Protein AF-A0A2N5ZV56-F1 (afdb_monomer)

Foldseek 3Di:
DDKAFDQVQPQLQAQQPVCVVPPQNQWADPDGRGTIDGNPVRDPQPCSSVVVGVRIDDD

Solvent-accessible surface area (backbone atoms only — not comparable to full-atom values): 3568 Å² total; per-residue (Å²): 107,45,73,45,73,43,60,93,64,44,83,38,78,47,67,63,71,45,38,81,66,36,92,66,64,20,42,46,58,93,48,50,56,43,65,62,47,74,43,67,94,55,47,83,44,83,57,67,47,45,79,70,39,83,28,32,42,86,92

Mean predicted aligned error: 2.11 Å

Sequence (59 aa):
MKIVVNEAYCPQNHNCPATRMCPVGAIEQKSPFVAPSINYEKCTGCGLCTGVCRTFAKA

Structure (mmCIF, N/CA/C/O backbone):
data_AF-A0A2N5ZV56-F1
#
_entry.id   AF-A0A2N5ZV56-F1
#
loop_
_atom_site.group_PDB
_atom_site.id
_atom_site.type_symbol
_atom_site.label_atom_id
_atom_site.label_alt_id
_atom_site.label_comp_id
_atom_site.label_asym_id
_atom_site.label_entity_id
_atom_site.label_seq_id
_atom_site.pdbx_PDB_ins_code
_atom_site.Cartn_x
_atom_site.Cartn_y
_atom_site.Cartn_z
_atom_site.occupancy
_atom_site.B_iso_or_equiv
_atom_site.auth_seq_id
_atom_site.auth_comp_id
_atom_site.auth_asym_id
_atom_site.auth_atom_id
_atom_site.pdbx_PDB_model_num
ATOM 1 N N . MET A 1 1 ? -9.925 -4.764 11.364 1.00 83.88 1 MET A N 1
ATOM 2 C CA . MET A 1 1 ? -9.233 -5.615 10.369 1.00 83.88 1 MET A CA 1
ATOM 3 C C . MET A 1 1 ? -8.017 -4.865 9.869 1.00 83.88 1 MET A C 1
ATOM 5 O O . MET A 1 1 ? -8.162 -3.683 9.567 1.00 83.88 1 MET A O 1
ATOM 9 N N . LYS A 1 2 ? -6.841 -5.499 9.815 1.00 93.25 2 LYS A N 1
ATOM 10 C CA . LYS A 1 2 ? -5.613 -4.851 9.347 1.00 93.25 2 LYS A CA 1
ATOM 11 C C . LYS A 1 2 ? -5.343 -5.280 7.906 1.00 93.25 2 LYS A C 1
ATOM 13 O O . LYS A 1 2 ? -5.552 -6.431 7.548 1.00 93.25 2 LYS A O 1
ATOM 18 N N . ILE A 1 3 ? -4.918 -4.350 7.057 1.00 97.19 3 ILE A N 1
ATOM 19 C CA . ILE A 1 3 ? -4.417 -4.686 5.719 1.00 97.19 3 ILE A CA 1
ATOM 20 C C . ILE A 1 3 ? -2.901 -4.601 5.764 1.00 97.19 3 ILE A C 1
ATOM 22 O O . ILE A 1 3 ? -2.370 -3.617 6.263 1.00 97.19 3 ILE A O 1
ATOM 26 N N . VAL A 1 4 ? -2.214 -5.612 5.249 1.00 97.06 4 VAL A N 1
ATOM 27 C CA . VAL A 1 4 ? -0.753 -5.642 5.147 1.00 97.06 4 VAL A CA 1
ATOM 28 C C . VAL A 1 4 ? -0.324 -5.621 3.687 1.00 97.06 4 VAL A C 1
ATOM 30 O O . VAL A 1 4 ? -1.052 -6.084 2.807 1.00 97.06 4 VAL A O 1
ATOM 33 N N . VAL A 1 5 ? 0.866 -5.078 3.443 1.00 97.06 5 VAL A N 1
ATOM 34 C CA . VAL A 1 5 ? 1.534 -5.095 2.141 1.00 97.06 5 VAL A CA 1
ATOM 35 C C . VAL A 1 5 ? 2.596 -6.185 2.165 1.00 97.06 5 VAL A C 1
ATOM 37 O O . VAL A 1 5 ? 3.487 -6.159 3.008 1.00 97.06 5 VAL A O 1
ATOM 40 N N . ASN A 1 6 ? 2.505 -7.136 1.240 1.00 96.69 6 ASN A N 1
ATOM 41 C CA . ASN A 1 6 ? 3.553 -8.113 0.992 1.00 96.69 6 ASN A CA 1
ATOM 42 C C . ASN A 1 6 ? 4.385 -7.674 -0.216 1.00 96.69 6 ASN A C 1
ATOM 44 O O . ASN A 1 6 ? 4.006 -7.903 -1.368 1.00 96.69 6 ASN A O 1
ATOM 48 N N . GLU A 1 7 ? 5.526 -7.044 0.057 1.00 95.62 7 GLU A N 1
ATOM 49 C CA . GLU A 1 7 ? 6.426 -6.516 -0.972 1.00 95.62 7 GLU A CA 1
ATOM 50 C C . GLU A 1 7 ? 6.945 -7.596 -1.927 1.00 95.62 7 GLU A C 1
ATOM 52 O O . GLU A 1 7 ? 7.165 -7.299 -3.097 1.00 95.62 7 GLU A O 1
ATOM 57 N N . ALA A 1 8 ? 7.029 -8.862 -1.496 1.00 96.44 8 ALA A N 1
ATOM 58 C CA . ALA A 1 8 ? 7.458 -9.968 -2.355 1.00 96.44 8 ALA A CA 1
ATOM 59 C C . ALA A 1 8 ? 6.504 -10.225 -3.537 1.00 96.44 8 ALA A C 1
ATOM 61 O O . ALA A 1 8 ? 6.886 -10.863 -4.516 1.00 96.44 8 ALA A O 1
ATOM 62 N N . TYR A 1 9 ? 5.261 -9.739 -3.464 1.00 96.62 9 TYR A N 1
ATOM 63 C CA . TYR A 1 9 ? 4.304 -9.806 -4.570 1.00 96.62 9 TYR A CA 1
ATOM 64 C C . TYR A 1 9 ? 4.232 -8.521 -5.396 1.00 96.62 9 TYR A C 1
ATOM 66 O O . TYR A 1 9 ? 3.545 -8.494 -6.418 1.00 96.62 9 TYR A O 1
ATOM 74 N N . CYS A 1 10 ? 4.928 -7.459 -4.985 1.00 97.31 10 CYS A N 1
ATOM 75 C CA . CYS A 1 10 ? 4.988 -6.222 -5.739 1.00 97.31 10 CYS A CA 1
ATOM 76 C C . CYS A 1 10 ? 6.114 -6.302 -6.784 1.00 97.31 10 CYS A C 1
ATOM 78 O O . CYS A 1 10 ? 7.280 -6.399 -6.413 1.00 97.31 10 CYS A O 1
ATOM 80 N N . PRO A 1 11 ? 5.811 -6.195 -8.090 1.00 96.38 11 PRO A N 1
ATOM 81 C CA . PRO A 1 11 ? 6.841 -6.201 -9.128 1.00 96.38 11 PRO A CA 1
ATOM 82 C C . PRO A 1 11 ? 7.623 -4.883 -9.212 1.00 96.38 11 PRO A C 1
ATOM 84 O O . PRO A 1 11 ? 8.591 -4.812 -9.959 1.00 96.38 11 PRO A O 1
AT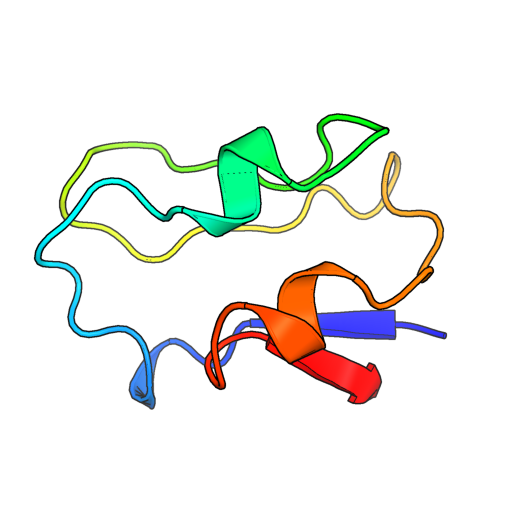OM 87 N N . GLN A 1 12 ? 7.192 -3.833 -8.497 1.00 97.00 12 GLN A N 1
ATOM 88 C CA . GLN A 1 12 ? 7.875 -2.535 -8.439 1.00 97.00 12 GLN A CA 1
ATOM 89 C C . GLN A 1 12 ? 8.154 -1.917 -9.824 1.00 97.00 12 GLN A C 1
ATOM 91 O O . GLN A 1 12 ? 9.165 -1.265 -10.040 1.00 97.00 12 GLN A O 1
ATOM 96 N N . ASN A 1 13 ? 7.241 -2.114 -10.779 1.00 96.62 13 ASN A N 1
ATOM 97 C CA . ASN A 1 13 ? 7.413 -1.701 -12.176 1.00 96.62 13 ASN A CA 1
ATOM 98 C C . ASN A 1 13 ? 6.294 -0.777 -12.696 1.00 96.62 13 ASN A C 1
ATOM 100 O O . ASN A 1 13 ? 6.224 -0.520 -13.896 1.00 96.62 13 ASN A O 1
ATOM 104 N N . HIS A 1 14 ? 5.403 -0.291 -11.824 1.00 96.31 14 HIS A N 1
ATOM 105 C CA . HIS A 1 14 ? 4.291 0.582 -12.204 1.00 96.31 14 HIS A CA 1
ATOM 106 C C . HIS A 1 14 ? 3.737 1.398 -11.026 1.00 96.31 14 HIS A C 1
ATOM 108 O O . HIS A 1 14 ? 3.791 0.981 -9.863 1.00 96.31 14 HIS A O 1
ATOM 114 N N . ASN A 1 15 ? 3.105 2.534 -11.349 1.00 97.25 15 ASN A N 1
ATOM 115 C CA . ASN A 1 15 ? 2.298 3.283 -10.386 1.00 97.25 15 ASN A CA 1
ATOM 116 C C . ASN A 1 15 ? 1.175 2.388 -9.859 1.00 97.25 15 ASN A C 1
ATOM 118 O O . ASN A 1 15 ? 0.320 1.956 -10.631 1.00 97.25 15 ASN A O 1
ATOM 122 N N . CYS A 1 16 ? 1.164 2.119 -8.560 1.00 97.81 16 CYS A N 1
ATOM 123 C CA . CYS A 1 16 ? 0.273 1.155 -7.948 1.00 97.81 16 CYS A CA 1
ATOM 124 C C . CYS A 1 16 ? -1.193 1.562 -8.183 1.00 97.81 16 CYS A C 1
ATOM 126 O O . CYS A 1 16 ? -1.622 2.602 -7.670 1.00 97.81 16 CYS A O 1
ATOM 128 N N . PRO A 1 17 ? -2.003 0.749 -8.890 1.00 96.31 17 PRO A N 1
ATOM 129 C CA . PRO A 1 17 ? -3.389 1.099 -9.199 1.00 96.31 17 PRO A CA 1
ATOM 130 C C . PRO A 1 17 ? -4.259 1.197 -7.940 1.00 96.31 17 PRO A C 1
ATOM 132 O O . PRO A 1 17 ? -5.244 1.933 -7.921 1.00 96.31 17 PRO A O 1
ATOM 135 N N . ALA A 1 18 ? -3.872 0.512 -6.858 1.00 97.06 18 ALA A N 1
ATOM 136 C CA . AL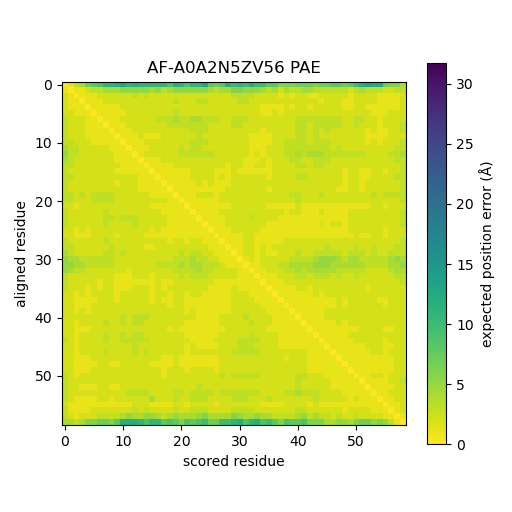A A 1 18 ? -4.601 0.544 -5.595 1.00 97.06 18 ALA A CA 1
ATOM 137 C C . ALA A 1 18 ? -4.554 1.917 -4.898 1.00 97.06 18 ALA A C 1
ATOM 139 O O . ALA A 1 18 ? -5.460 2.209 -4.121 1.00 97.06 18 ALA A O 1
ATOM 140 N N . THR A 1 19 ? -3.561 2.771 -5.192 1.00 97.12 19 THR A N 1
ATOM 141 C CA . THR A 1 19 ? -3.473 4.138 -4.631 1.00 97.12 19 THR A CA 1
ATOM 142 C C . THR A 1 19 ? -4.743 4.942 -4.909 1.00 97.12 19 THR A C 1
AT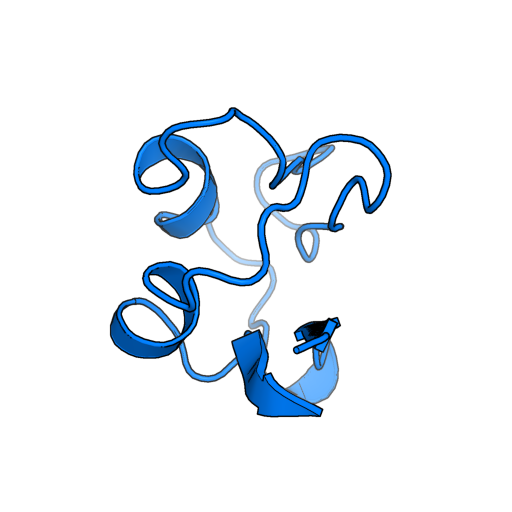OM 144 O O . THR A 1 19 ? -5.338 5.494 -3.988 1.00 97.12 19 THR A O 1
ATOM 147 N N . ARG A 1 20 ? -5.221 4.923 -6.160 1.00 95.81 20 ARG A N 1
ATOM 148 C CA . ARG A 1 20 ? -6.434 5.632 -6.605 1.00 95.81 20 ARG A CA 1
ATOM 149 C C . ARG A 1 20 ? -7.730 4.964 -6.147 1.00 95.81 20 ARG A C 1
ATOM 151 O O . ARG A 1 20 ? -8.757 5.624 -6.074 1.00 95.81 20 ARG A O 1
ATOM 158 N N . MET A 1 21 ? -7.688 3.664 -5.851 1.00 96.00 21 MET A N 1
ATOM 159 C CA . MET A 1 21 ? -8.855 2.905 -5.392 1.00 96.00 21 MET A CA 1
ATOM 160 C C . MET A 1 21 ? -9.149 3.122 -3.900 1.00 96.00 21 MET A C 1
ATOM 162 O O . MET A 1 21 ? -10.244 2.816 -3.435 1.00 96.00 21 MET A O 1
ATOM 166 N N . CYS A 1 22 ? -8.181 3.611 -3.119 1.00 97.69 22 CYS A N 1
ATOM 167 C CA . CYS A 1 22 ? -8.376 3.833 -1.693 1.00 97.69 22 CYS A CA 1
ATOM 168 C C . CYS A 1 22 ? -9.271 5.064 -1.450 1.00 97.69 22 CYS A C 1
ATOM 170 O O . CYS A 1 22 ? -8.810 6.185 -1.662 1.00 97.69 22 CYS A O 1
ATOM 172 N N . PRO A 1 23 ? -10.503 4.904 -0.927 1.00 97.44 23 PRO A N 1
ATOM 173 C CA . PRO A 1 23 ? -11.446 6.020 -0.792 1.00 97.44 23 PRO A CA 1
ATOM 174 C C . PRO A 1 23 ? -11.019 7.053 0.261 1.00 97.44 23 PRO A C 1
ATOM 176 O O . PRO A 1 23 ? -11.508 8.175 0.266 1.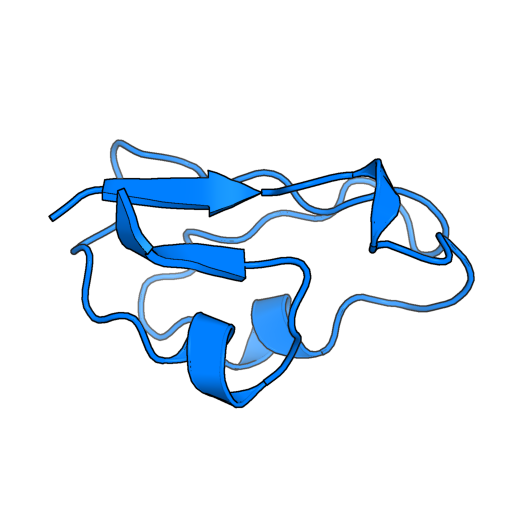00 97.44 23 PRO A O 1
ATOM 179 N N . VAL A 1 24 ? -10.110 6.669 1.159 1.00 97.94 24 VAL A N 1
ATOM 180 C CA . VAL A 1 24 ? -9.613 7.497 2.269 1.00 97.94 24 VAL A CA 1
ATOM 181 C C . VAL A 1 24 ? -8.162 7.943 2.067 1.00 97.94 24 VAL A C 1
ATOM 183 O O . 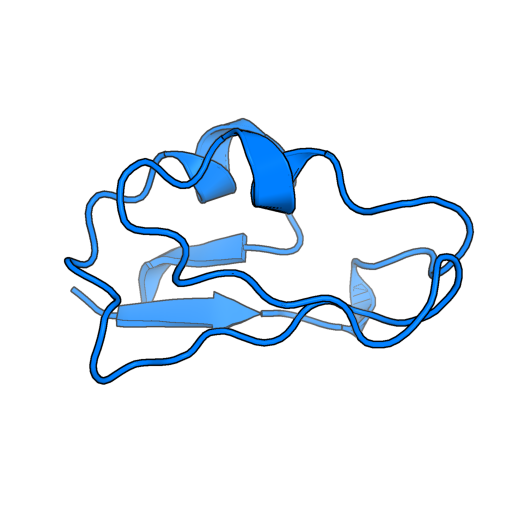VAL A 1 24 ? -7.555 8.500 2.978 1.00 97.94 24 VAL A O 1
ATOM 186 N N . GLY A 1 25 ? -7.571 7.667 0.896 1.00 97.50 25 GLY A N 1
ATOM 187 C CA . GLY A 1 25 ? -6.195 8.069 0.586 1.00 97.50 25 GLY A CA 1
ATOM 188 C C . GLY A 1 25 ? -5.148 7.500 1.551 1.00 97.50 25 GLY A C 1
ATOM 189 O O . GLY A 1 25 ? -4.179 8.178 1.877 1.00 97.50 25 GLY A O 1
ATOM 190 N N . ALA A 1 26 ? -5.359 6.279 2.053 1.00 98.25 26 ALA A N 1
ATOM 191 C CA . ALA A 1 26 ? -4.449 5.622 2.994 1.00 98.25 26 ALA A CA 1
ATOM 192 C C . ALA A 1 26 ? -3.288 4.880 2.311 1.00 98.25 26 ALA A C 1
ATOM 194 O O . ALA A 1 26 ? -2.374 4.439 2.998 1.00 98.25 26 ALA A O 1
ATOM 195 N N . ILE A 1 27 ? -3.325 4.688 0.989 1.00 98.12 27 ILE A N 1
ATOM 196 C CA . ILE A 1 27 ? -2.278 3.978 0.243 1.00 98.12 27 ILE A CA 1
ATOM 197 C C . ILE A 1 27 ? -1.383 5.012 -0.431 1.00 98.12 27 ILE A C 1
ATOM 199 O O . ILE A 1 27 ? -1.826 5.734 -1.322 1.00 98.12 27 ILE A O 1
ATOM 203 N N . GLU A 1 28 ? -0.120 5.044 -0.027 1.00 96.88 28 GLU A N 1
ATOM 204 C CA . GLU A 1 28 ? 0.876 5.997 -0.507 1.00 96.88 28 GLU A CA 1
ATOM 205 C C . GLU A 1 28 ? 1.982 5.247 -1.251 1.00 96.88 28 GLU A C 1
ATOM 207 O O . GLU A 1 28 ? 2.444 4.198 -0.807 1.00 96.88 28 GLU A O 1
ATOM 212 N N . GLN A 1 29 ? 2.423 5.773 -2.390 1.00 96.62 29 GLN A N 1
ATOM 213 C CA . GLN A 1 29 ? 3.544 5.224 -3.150 1.00 96.62 29 GLN A CA 1
ATOM 214 C C . GLN A 1 29 ? 4.542 6.352 -3.408 1.00 96.62 29 GLN A C 1
ATOM 216 O O . GLN A 1 29 ? 4.190 7.359 -4.017 1.00 96.62 29 GLN A O 1
ATOM 221 N N . LYS A 1 30 ? 5.780 6.204 -2.920 1.00 95.56 30 LYS A N 1
ATOM 222 C CA . LYS A 1 30 ? 6.785 7.283 -2.975 1.00 95.56 30 LYS A CA 1
ATOM 223 C C . LYS A 1 30 ? 7.290 7.564 -4.393 1.00 95.56 30 LYS A C 1
ATOM 225 O O . LYS A 1 30 ? 7.662 8.691 -4.694 1.00 95.56 30 LYS A O 1
ATOM 230 N N . SER A 1 31 ? 7.328 6.547 -5.251 1.00 95.75 31 SER A N 1
ATOM 231 C CA . SER A 1 31 ? 7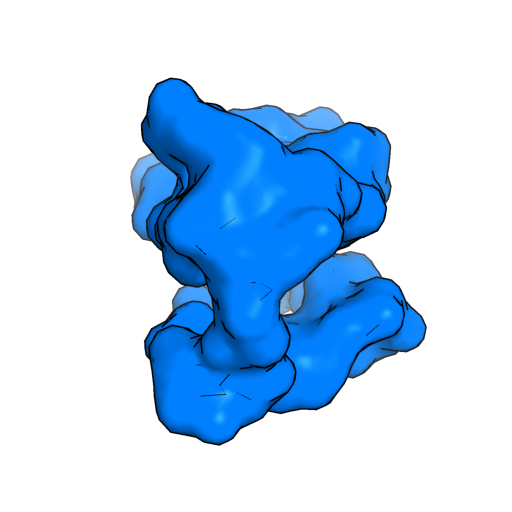.699 6.666 -6.664 1.00 95.75 31 SER A CA 1
ATOM 232 C C . SER A 1 31 ? 7.037 5.555 -7.495 1.00 95.75 31 SER A C 1
ATOM 234 O O . SER A 1 31 ? 6.586 4.559 -6.927 1.00 95.75 31 SER A O 1
ATOM 236 N N . PRO A 1 32 ? 6.986 5.664 -8.835 1.00 94.06 32 PRO A N 1
ATOM 237 C CA . PRO A 1 32 ? 6.318 4.674 -9.686 1.00 94.06 32 PRO A CA 1
ATOM 238 C C . PRO A 1 32 ? 6.865 3.244 -9.590 1.00 94.06 32 PRO A C 1
ATOM 240 O O . PRO A 1 32 ? 6.209 2.318 -10.042 1.00 94.06 32 PRO A O 1
ATOM 243 N N . PHE A 1 33 ? 8.063 3.040 -9.045 1.00 96.38 33 PHE A N 1
ATOM 244 C CA . PHE A 1 33 ? 8.772 1.757 -9.085 1.00 96.38 33 PHE A CA 1
ATOM 245 C C . PHE A 1 33 ? 9.147 1.256 -7.691 1.00 96.38 33 PHE A C 1
ATOM 247 O O . PHE A 1 33 ? 10.166 0.605 -7.508 1.00 96.38 33 PHE A O 1
ATOM 254 N N . VAL A 1 34 ? 8.335 1.589 -6.688 1.00 96.56 34 VAL A N 1
ATOM 255 C CA . VAL A 1 34 ? 8.480 1.073 -5.320 1.00 96.56 34 VAL A CA 1
ATOM 256 C C . VAL A 1 34 ? 7.159 0.510 -4.822 1.00 96.56 34 VAL A C 1
ATOM 258 O O . VAL A 1 34 ? 6.089 0.925 -5.279 1.00 96.56 34 VAL A O 1
ATOM 261 N N . ALA A 1 35 ? 7.217 -0.430 -3.883 1.00 97.38 35 ALA A N 1
ATOM 262 C CA . ALA A 1 35 ? 6.013 -0.941 -3.245 1.00 97.38 35 ALA A CA 1
ATOM 263 C C . ALA A 1 35 ? 5.257 0.181 -2.497 1.00 97.38 35 ALA A C 1
ATOM 265 O O . ALA A 1 35 ? 5.879 1.080 -1.923 1.00 97.38 35 ALA A O 1
ATOM 266 N N . PRO A 1 36 ? 3.912 0.170 -2.516 1.00 97.44 36 PRO A N 1
ATOM 267 C CA . PRO A 1 36 ? 3.120 1.131 -1.760 1.00 97.44 36 PRO A CA 1
ATOM 268 C C . PRO A 1 36 ? 3.163 0.814 -0.260 1.00 97.44 36 PRO A C 1
ATOM 270 O O . PRO A 1 36 ? 3.244 -0.344 0.138 1.00 97.44 36 PRO A O 1
ATOM 273 N N . SER A 1 37 ? 3.012 1.831 0.578 1.00 97.62 37 SER A N 1
ATOM 274 C CA . SER A 1 37 ? 2.817 1.702 2.024 1.00 97.62 37 SER A CA 1
ATOM 275 C C . SER A 1 37 ? 1.396 2.095 2.425 1.00 97.62 37 SER A C 1
ATOM 277 O O . SER A 1 37 ? 0.717 2.838 1.714 1.00 97.62 37 SER A O 1
ATOM 279 N N . ILE A 1 38 ? 0.942 1.608 3.582 1.00 97.75 38 ILE A N 1
ATOM 280 C CA . ILE A 1 38 ? -0.365 1.957 4.150 1.00 97.75 38 ILE A CA 1
ATOM 281 C C . ILE A 1 38 ? -0.163 2.905 5.329 1.00 97.75 38 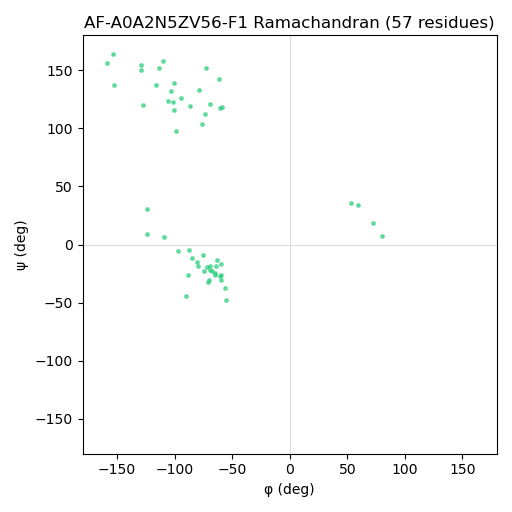ILE A C 1
ATOM 283 O O . ILE A 1 38 ? 0.500 2.558 6.304 1.00 97.75 38 ILE A O 1
ATOM 287 N N . ASN A 1 39 ? -0.792 4.073 5.261 1.00 97.81 39 ASN A N 1
ATOM 288 C CA . ASN A 1 39 ? -1.009 4.935 6.410 1.00 97.81 39 ASN A CA 1
ATOM 289 C C . ASN A 1 39 ? -2.145 4.346 7.265 1.00 97.81 39 ASN A C 1
ATOM 291 O O . ASN A 1 39 ? -3.326 4.432 6.915 1.00 97.81 39 ASN A O 1
ATOM 295 N N . TYR A 1 40 ? -1.782 3.716 8.382 1.00 96.75 40 TYR A N 1
ATOM 296 C CA . TYR A 1 40 ? -2.735 3.028 9.254 1.00 96.75 40 TYR A CA 1
ATOM 297 C C . TYR A 1 40 ? -3.651 3.964 10.046 1.00 96.75 40 TYR A C 1
ATOM 299 O O . TYR A 1 40 ? -4.716 3.519 10.456 1.00 96.75 40 TYR A O 1
ATOM 307 N N . GLU A 1 41 ? -3.296 5.239 10.212 1.00 97.31 41 GLU A N 1
ATOM 308 C CA . GLU A 1 41 ? -4.168 6.223 10.870 1.00 97.31 41 GLU A CA 1
ATOM 309 C C . GLU A 1 41 ? -5.378 6.571 9.995 1.00 97.31 41 GLU A C 1
ATOM 311 O O . GLU A 1 41 ? -6.472 6.810 10.497 1.00 97.31 41 GLU A O 1
ATOM 316 N N . LYS A 1 42 ? -5.199 6.549 8.669 1.00 97.69 42 LYS A N 1
ATOM 317 C CA . LYS A 1 42 ? -6.278 6.777 7.694 1.00 97.69 42 LYS A CA 1
ATOM 318 C C . LYS A 1 42 ? -7.013 5.495 7.307 1.00 97.69 42 LYS A C 1
ATOM 320 O O . LYS A 1 42 ? -8.152 5.541 6.848 1.00 97.69 42 LYS A O 1
ATOM 325 N N . CYS A 1 43 ? -6.349 4.345 7.404 1.00 97.88 43 CYS A N 1
ATOM 326 C CA . CYS A 1 43 ? -6.879 3.081 6.906 1.00 97.88 43 CYS A CA 1
ATOM 327 C C . CYS A 1 43 ? -8.076 2.595 7.735 1.00 97.88 43 CYS A C 1
ATOM 329 O O . CYS A 1 43 ? -7.951 2.282 8.913 1.00 97.88 43 CYS A O 1
ATOM 331 N N . THR A 1 44 ? -9.226 2.417 7.084 1.00 97.31 44 THR A N 1
ATOM 332 C CA . THR A 1 44 ? -10.452 1.900 7.722 1.00 97.31 44 THR A CA 1
ATOM 333 C C . THR A 1 44 ? -10.554 0.373 7.711 1.00 97.31 44 THR A C 1
ATOM 335 O O . THR A 1 44 ? -11.502 -0.196 8.247 1.00 97.31 44 THR A O 1
ATOM 338 N N . GLY A 1 45 ? -9.614 -0.321 7.060 1.00 96.81 45 GLY A N 1
ATOM 339 C CA . GLY A 1 45 ? -9.647 -1.779 6.925 1.00 96.81 45 GLY A CA 1
ATOM 340 C C . GLY A 1 45 ? -10.722 -2.317 5.967 1.00 96.81 45 GLY A C 1
ATOM 341 O O . GLY A 1 45 ? -11.034 -3.504 6.028 1.00 96.81 45 GLY A O 1
ATOM 342 N N . CYS A 1 46 ? -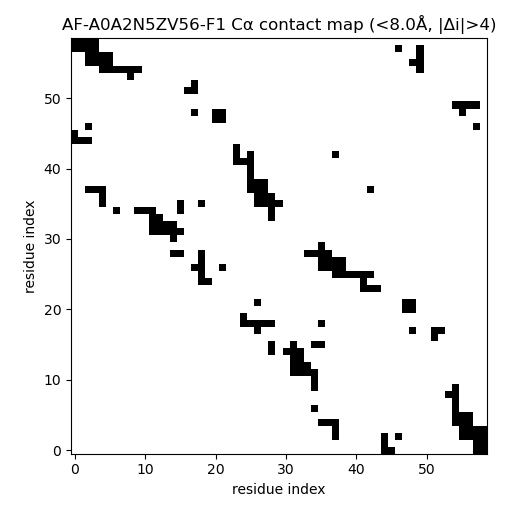11.273 -1.484 5.070 1.00 97.31 46 CYS A N 1
ATOM 343 C CA . CYS A 1 46 ? -12.350 -1.875 4.142 1.00 97.31 46 CYS A CA 1
ATOM 344 C C . CYS A 1 46 ? -11.987 -3.021 3.176 1.00 97.31 46 CYS A C 1
ATOM 346 O O . CYS A 1 46 ? -12.861 -3.759 2.731 1.00 97.31 46 CYS A O 1
ATOM 348 N N . GLY A 1 47 ? -10.702 -3.183 2.841 1.00 96.25 47 GLY A N 1
ATOM 349 C CA . GLY A 1 47 ? -10.210 -4.289 2.016 1.00 96.25 47 GLY A CA 1
ATOM 350 C C . GLY A 1 47 ? -10.402 -4.144 0.503 1.00 96.25 47 GLY A C 1
ATOM 351 O O . GLY A 1 47 ? -10.086 -5.080 -0.219 1.00 96.25 47 GLY A O 1
ATOM 352 N N . LEU A 1 48 ? -10.847 -2.997 -0.018 1.00 96.94 48 LEU A N 1
ATOM 353 C CA . LEU A 1 48 ? -11.004 -2.799 -1.471 1.00 96.94 48 LEU A CA 1
ATOM 354 C C . LEU A 1 48 ? -9.705 -3.054 -2.257 1.00 96.94 48 LEU A C 1
ATOM 356 O O . LEU A 1 48 ? -9.728 -3.654 -3.329 1.00 96.94 48 LEU A O 1
ATOM 360 N N . CYS A 1 49 ? -8.553 -2.668 -1.701 1.00 97.75 49 CYS A N 1
ATOM 361 C CA . CYS A 1 49 ? -7.249 -2.883 -2.330 1.00 97.75 49 CYS A CA 1
ATOM 362 C C . CYS A 1 49 ? -6.870 -4.365 -2.486 1.00 97.75 49 CYS A C 1
ATOM 364 O O . CYS A 1 49 ? -6.143 -4.694 -3.423 1.00 97.75 49 CYS A O 1
ATOM 366 N N . THR A 1 50 ? -7.396 -5.269 -1.647 1.00 96.94 50 THR A N 1
ATOM 367 C CA . THR A 1 50 ? -7.130 -6.714 -1.779 1.00 96.94 50 THR A CA 1
ATOM 368 C C . THR A 1 50 ? -7.793 -7.304 -3.022 1.00 96.94 50 THR A C 1
ATOM 370 O O . THR A 1 50 ? -7.355 -8.337 -3.511 1.00 96.94 50 THR A O 1
ATOM 373 N N . GLY A 1 51 ? -8.836 -6.650 -3.550 1.00 96.00 51 GLY A N 1
ATOM 374 C CA . GLY A 1 51 ? -9.447 -7.000 -4.836 1.00 96.00 51 GLY A CA 1
ATOM 375 C C . GLY A 1 51 ? -8.693 -6.451 -6.052 1.00 96.00 51 GLY A C 1
ATOM 376 O O . GLY A 1 51 ? -8.935 -6.901 -7.165 1.00 96.00 51 GLY A O 1
ATOM 377 N N . VAL A 1 52 ? -7.776 -5.496 -5.855 1.00 96.50 52 VAL A N 1
ATOM 378 C CA . VAL A 1 52 ? -6.9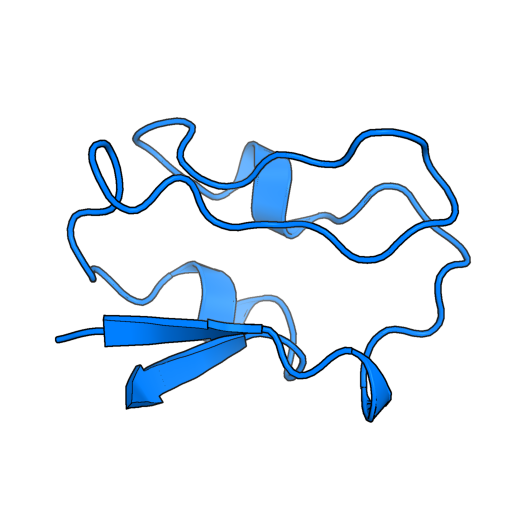97 -4.872 -6.939 1.00 96.50 52 VAL A CA 1
ATOM 379 C C . VAL A 1 52 ? -5.694 -5.624 -7.189 1.00 96.50 52 VAL A C 1
ATOM 381 O O . VAL A 1 52 ? -5.298 -5.827 -8.333 1.00 96.50 52 VAL A O 1
ATOM 384 N N . CYS A 1 53 ? -4.985 -6.002 -6.125 1.00 97.12 53 CYS A N 1
ATOM 385 C CA . CYS A 1 53 ? -3.672 -6.625 -6.236 1.00 97.12 53 CYS A CA 1
ATOM 386 C C . CYS A 1 53 ? -3.384 -7.531 -5.035 1.00 97.12 53 CYS A C 1
ATOM 388 O O . CYS A 1 53 ? -3.584 -7.134 -3.888 1.00 97.12 53 CYS A O 1
ATOM 390 N N . ARG A 1 54 ? -2.816 -8.715 -5.301 1.00 95.81 54 ARG A N 1
ATOM 391 C CA . ARG A 1 54 ? -2.435 -9.720 -4.288 1.00 95.81 54 ARG A CA 1
ATOM 392 C C . ARG A 1 54 ? -1.362 -9.258 -3.295 1.00 95.81 54 ARG A C 1
ATOM 394 O O . ARG A 1 54 ? -1.132 -9.924 -2.294 1.00 95.81 54 ARG A O 1
ATOM 401 N N . THR A 1 55 ? -0.693 -8.143 -3.582 1.00 97.31 55 THR A N 1
ATOM 402 C CA . THR A 1 55 ? 0.229 -7.475 -2.658 1.00 97.31 55 THR A CA 1
ATOM 403 C C . THR A 1 55 ? -0.469 -7.057 -1.366 1.00 97.31 55 THR A C 1
ATOM 405 O O . THR A 1 55 ? 0.167 -7.045 -0.318 1.00 97.31 55 THR A O 1
ATOM 408 N N . PHE A 1 56 ? -1.767 -6.745 -1.414 1.00 97.62 56 PHE A N 1
ATOM 409 C CA . PHE A 1 56 ? -2.550 -6.405 -0.231 1.00 97.62 56 PHE A CA 1
ATOM 410 C C . PHE A 1 56 ? -3.265 -7.641 0.308 1.00 97.62 56 PHE A C 1
ATOM 412 O O . PHE A 1 56 ? -4.031 -8.283 -0.411 1.00 97.62 56 PHE A O 1
ATOM 419 N N . ALA A 1 57 ? -3.074 -7.936 1.591 1.00 96.88 57 ALA A N 1
ATOM 420 C CA . ALA A 1 57 ? -3.730 -9.049 2.269 1.00 96.88 57 ALA A CA 1
ATOM 421 C C . ALA A 1 57 ? -4.400 -8.590 3.568 1.00 96.88 57 ALA A C 1
ATOM 423 O O . ALA A 1 57 ? -3.956 -7.636 4.207 1.00 96.88 57 ALA A O 1
ATOM 424 N N . LYS A 1 58 ? -5.480 -9.273 3.953 1.00 93.94 58 LYS A N 1
ATOM 425 C CA . LYS A 1 58 ? -6.127 -9.096 5.260 1.00 93.94 58 LYS A CA 1
ATOM 426 C C . LYS A 1 58 ? -5.314 -9.854 6.314 1.00 93.94 58 LYS A C 1
ATOM 428 O O . LYS A 1 58 ? -4.958 -11.006 6.073 1.00 93.94 58 LYS A O 1
ATOM 433 N N . ALA A 1 59 ? -5.045 -9.203 7.441 1.00 87.25 59 ALA A N 1
ATOM 434 C CA . ALA A 1 59 ? -4.376 -9.740 8.622 1.00 87.25 59 ALA A CA 1
ATOM 435 C C . ALA A 1 59 ? -5.176 -9.422 9.894 1.00 87.25 59 ALA A C 1
ATOM 437 O O . ALA A 1 59 ? -5.914 -8.398 9.919 1.00 87.25 59 ALA A O 1
#

Nearest PDB structures (foldseek):
  3mm6-assembly1_E  TM=8.331E-01  e=1.289E-02  Archaeoglobus fulgidus
  7np8-assembly1_B  TM=7.950E-01  e=6.755E-02  Methanocaldococcus jannaschii DSM 2661
  6zu9-assembly1_k  TM=7.276E-01  e=5.884E-02  Saccharomyces cerevisiae S288C
  2vpw-assembly1_B  TM=7.267E-01  e=1.022E-01  Thermus thermophilus HB27
  7o80-assembly1_Bz  TM=6.388E-01  e=1.022E-01  Oryctolagus cuniculus

Secondary structure (DSSP, 8-state):
--EEE-GGG----S--THHHH-TT--EE-SSTTS--EE-TTT-----GGGGT-TTEEE-

Radius of gyration: 10.18 Å; Cα contacts (8 Å, |Δi|>4): 100; chains: 1; bounding box: 21×18×23 Å

pLDDT: mean 96.42, std 2.27, range [83.88, 98.25]